Protein AF-A0A4Y1ZVY8-F1 (afdb_monomer_lite)

Radius of gyration: 14.78 Å; chains: 1; bounding box: 36×35×35 Å

Structure (mmCIF, N/CA/C/O backbone):
data_AF-A0A4Y1ZVY8-F1
#
_entry.id   AF-A0A4Y1ZVY8-F1
#
loop_
_atom_site.group_PDB
_atom_site.id
_atom_site.type_symbol
_atom_site.label_atom_id
_atom_site.label_alt_id
_atom_site.label_comp_id
_atom_site.label_asym_id
_atom_site.label_entity_id
_atom_site.label_seq_id
_atom_site.pdbx_PDB_ins_code
_atom_site.Cartn_x
_atom_site.Cartn_y
_atom_site.Cartn_z
_atom_site.occupancy
_atom_site.B_iso_or_equiv
_atom_site.auth_seq_id
_atom_site.auth_comp_id
_atom_site.auth_asym_id
_atom_site.auth_atom_id
_atom_site.pdbx_PDB_model_num
ATOM 1 N N . MET A 1 1 ? 14.034 -0.220 -3.495 1.00 51.00 1 MET A N 1
ATOM 2 C CA . MET A 1 1 ? 12.644 -0.685 -3.295 1.00 51.00 1 MET A CA 1
ATOM 3 C C . MET A 1 1 ? 12.574 -2.208 -3.368 1.00 51.00 1 MET A C 1
ATOM 5 O O . MET A 1 1 ? 12.008 -2.822 -2.473 1.00 51.00 1 MET A O 1
ATOM 9 N N . GLU A 1 2 ? 13.247 -2.804 -4.355 1.00 52.69 2 GLU A N 1
ATOM 10 C CA . GLU A 1 2 ? 13.333 -4.256 -4.576 1.00 52.69 2 GLU A CA 1
ATOM 11 C C . GLU A 1 2 ? 13.777 -5.083 -3.366 1.00 52.69 2 GLU A C 1
ATOM 13 O O . GLU A 1 2 ? 13.203 -6.134 -3.135 1.00 52.69 2 GLU A O 1
ATOM 18 N N . LEU A 1 3 ? 14.726 -4.617 -2.543 1.00 55.44 3 LEU A N 1
ATOM 19 C CA . LEU A 1 3 ? 15.193 -5.401 -1.388 1.00 55.44 3 LEU A CA 1
ATOM 20 C C . LEU A 1 3 ? 14.148 -5.529 -0.270 1.00 55.44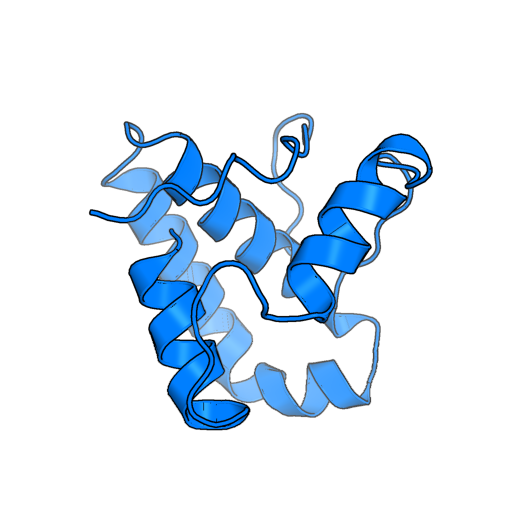 3 LEU A C 1
ATOM 22 O O . LEU A 1 3 ? 13.983 -6.608 0.285 1.00 55.44 3 LEU A O 1
ATOM 26 N N . ILE A 1 4 ? 13.430 -4.448 0.063 1.00 59.41 4 ILE A N 1
ATOM 27 C CA . ILE A 1 4 ? 12.434 -4.465 1.150 1.00 59.41 4 ILE A CA 1
ATOM 28 C C . ILE A 1 4 ? 11.188 -5.226 0.697 1.00 59.41 4 ILE A C 1
ATOM 30 O O . ILE A 1 4 ? 10.721 -6.115 1.405 1.00 59.41 4 ILE A O 1
ATOM 34 N N . ILE A 1 5 ? 10.682 -4.918 -0.502 1.00 61.84 5 ILE A N 1
ATOM 35 C CA . ILE A 1 5 ? 9.538 -5.633 -1.076 1.00 61.84 5 ILE A CA 1
ATOM 36 C C . ILE A 1 5 ? 9.916 -7.097 -1.325 1.00 61.84 5 ILE A C 1
ATOM 38 O O . ILE A 1 5 ? 9.162 -7.984 -0.945 1.00 61.84 5 ILE A O 1
ATOM 42 N N . GLY A 1 6 ? 11.108 -7.367 -1.856 1.00 63.00 6 GLY A N 1
ATOM 43 C CA . GLY A 1 6 ? 11.630 -8.715 -2.071 1.00 63.00 6 GLY A CA 1
ATOM 44 C C . GLY A 1 6 ? 11.786 -9.512 -0.777 1.00 63.00 6 GLY A C 1
ATOM 45 O O . GLY A 1 6 ? 11.395 -10.672 -0.736 1.00 63.00 6 GLY A O 1
ATOM 46 N N . ALA A 1 7 ? 12.269 -8.905 0.310 1.00 65.75 7 ALA A N 1
ATOM 47 C CA . ALA A 1 7 ? 12.353 -9.565 1.615 1.00 65.75 7 ALA A CA 1
ATOM 48 C C . ALA A 1 7 ? 10.967 -9.902 2.188 1.00 65.75 7 ALA A C 1
ATOM 50 O O . ALA A 1 7 ? 10.766 -10.995 2.717 1.00 65.75 7 ALA A O 1
ATOM 51 N N . VAL A 1 8 ? 10.001 -8.987 2.056 1.00 67.81 8 VAL A N 1
ATOM 52 C CA . VAL A 1 8 ? 8.607 -9.218 2.465 1.00 67.81 8 VAL A CA 1
ATOM 53 C C . VAL A 1 8 ? 7.986 -10.336 1.625 1.00 67.81 8 VAL A C 1
ATOM 55 O O . VAL A 1 8 ? 7.439 -11.282 2.185 1.00 67.81 8 VAL A O 1
ATOM 58 N N . PHE A 1 9 ? 8.129 -10.288 0.300 1.00 67.44 9 PHE A N 1
ATOM 59 C CA . PHE A 1 9 ? 7.655 -11.348 -0.590 1.00 67.44 9 PHE A CA 1
ATOM 60 C C . PHE A 1 9 ? 8.307 -12.691 -0.265 1.00 67.44 9 PHE A C 1
ATOM 62 O O . PHE A 1 9 ? 7.589 -13.665 -0.095 1.00 67.44 9 PHE A O 1
ATOM 69 N N . ASN A 1 10 ? 9.625 -12.747 -0.071 1.00 67.00 10 ASN A N 1
ATOM 70 C CA . ASN A 1 10 ? 10.311 -13.981 0.314 1.00 67.00 10 ASN A CA 1
ATOM 71 C C . ASN A 1 10 ? 9.788 -14.548 1.640 1.00 67.00 10 ASN A C 1
ATOM 73 O O . ASN A 1 10 ? 9.636 -15.761 1.777 1.00 67.00 10 ASN A O 1
ATOM 77 N N . LYS A 1 11 ? 9.482 -13.677 2.609 1.00 73.50 11 LYS A N 1
ATOM 78 C CA . LYS A 1 11 ? 8.942 -14.084 3.910 1.00 73.50 11 LYS A CA 1
ATOM 79 C C . LYS A 1 11 ? 7.532 -14.672 3.807 1.00 73.50 11 LYS A C 1
ATOM 81 O O . LYS A 1 11 ? 7.248 -15.645 4.497 1.00 73.50 11 LYS A O 1
ATOM 86 N N . TYR A 1 12 ? 6.655 -14.080 2.996 1.00 70.88 12 TYR A N 1
ATOM 87 C CA . TYR A 1 12 ? 5.233 -14.453 2.954 1.00 70.88 12 TYR A CA 1
ATOM 88 C C . TYR A 1 12 ? 4.854 -15.389 1.797 1.00 70.88 12 TYR A C 1
ATOM 90 O O . TYR A 1 12 ? 3.866 -16.105 1.905 1.00 70.88 12 TYR A O 1
ATOM 98 N N . MET A 1 13 ? 5.623 -15.398 0.709 1.00 68.00 13 MET A N 1
ATOM 99 C CA . MET A 1 13 ? 5.351 -16.155 -0.523 1.00 68.00 13 MET A CA 1
ATOM 100 C C . MET A 1 13 ? 6.409 -17.235 -0.814 1.00 68.00 13 MET A C 1
ATOM 102 O O . MET A 1 13 ? 6.276 -17.963 -1.795 1.00 68.00 13 MET A O 1
ATOM 106 N N . GLY A 1 14 ? 7.439 -17.365 0.031 1.00 61.34 14 GLY A N 1
ATOM 107 C CA . GLY A 1 14 ? 8.559 -18.287 -0.172 1.00 61.34 14 GLY A CA 1
ATOM 108 C C . GLY A 1 14 ? 9.675 -17.702 -1.044 1.00 61.34 14 GLY A C 1
ATOM 109 O O . GLY A 1 14 ? 9.514 -16.663 -1.681 1.00 61.34 14 GLY A O 1
ATOM 110 N N . PHE A 1 15 ? 10.839 -18.361 -1.040 1.00 59.25 15 PHE A N 1
ATOM 111 C CA . PHE A 1 15 ? 12.040 -17.878 -1.727 1.00 59.25 15 PHE A CA 1
ATOM 112 C C . PHE A 1 15 ? 11.798 -17.770 -3.239 1.00 59.25 15 PHE A C 1
ATOM 114 O O . PHE A 1 15 ? 11.460 -18.760 -3.888 1.00 59.25 15 PHE A O 1
ATOM 121 N N . SER A 1 16 ? 11.994 -16.581 -3.806 1.00 54.88 16 SER A N 1
ATOM 122 C CA . SER A 1 16 ? 11.859 -16.348 -5.242 1.00 54.88 16 SER A CA 1
ATOM 123 C C . SER A 1 16 ? 13.062 -15.580 -5.788 1.00 54.88 16 SER A C 1
ATOM 125 O O . SER A 1 16 ? 13.510 -14.593 -5.204 1.00 54.88 16 SER A O 1
ATOM 127 N N . SER A 1 17 ? 13.615 -16.043 -6.913 1.00 55.16 17 SER A N 1
ATOM 128 C CA . SER A 1 17 ? 14.662 -15.335 -7.650 1.00 55.16 17 SER A CA 1
ATOM 129 C C . SER A 1 17 ? 14.059 -14.116 -8.350 1.00 55.16 17 SER A C 1
ATOM 131 O O . SER A 1 17 ? 13.128 -14.236 -9.146 1.00 55.16 17 SER A O 1
ATOM 133 N N . ALA A 1 18 ? 14.590 -12.934 -8.033 1.00 53.88 18 ALA A N 1
ATOM 134 C CA . ALA A 1 18 ? 13.944 -11.642 -8.249 1.00 53.88 18 ALA A CA 1
ATOM 135 C C . ALA A 1 18 ? 13.465 -11.306 -9.681 1.00 53.88 18 ALA A C 1
ATOM 137 O O . ALA A 1 18 ? 12.482 -10.579 -9.762 1.00 53.88 18 ALA A O 1
ATOM 138 N N . PRO A 1 19 ? 14.003 -11.817 -10.810 1.00 50.06 19 PRO A N 1
ATOM 139 C CA . PRO A 1 19 ? 13.389 -11.537 -12.110 1.00 50.06 19 PRO A CA 1
ATOM 140 C C . PRO A 1 19 ? 12.125 -12.368 -12.381 1.00 50.06 19 PRO A C 1
ATOM 142 O O . PRO A 1 19 ? 11.345 -12.002 -13.252 1.00 50.06 19 PRO A O 1
ATOM 145 N N . ASP A 1 20 ? 11.919 -13.488 -11.684 1.00 50.97 20 ASP A N 1
ATOM 146 C CA . ASP A 1 20 ? 10.927 -14.522 -12.032 1.00 50.97 20 ASP A CA 1
ATOM 147 C C . ASP A 1 20 ? 9.739 -14.619 -11.079 1.00 50.97 20 ASP A C 1
ATOM 149 O O . ASP A 1 20 ? 8.913 -15.525 -11.203 1.00 50.97 20 ASP A O 1
ATOM 153 N N . VAL A 1 21 ? 9.581 -13.658 -10.170 1.00 59.19 21 VAL A N 1
ATOM 154 C CA . VAL A 1 21 ? 8.333 -13.516 -9.419 1.00 59.19 21 VAL A CA 1
ATOM 155 C C . VAL A 1 21 ? 7.233 -13.185 -10.437 1.00 59.19 21 VAL A C 1
ATOM 157 O O . VAL A 1 21 ? 7.040 -12.036 -10.839 1.00 59.19 21 VAL A O 1
ATOM 160 N N . LEU A 1 22 ? 6.525 -14.227 -10.881 1.00 63.75 22 LEU A N 1
ATOM 161 C CA . LEU A 1 22 ? 5.469 -14.203 -11.895 1.00 63.75 22 LEU A CA 1
ATOM 162 C C . LEU A 1 22 ? 4.531 -12.985 -11.771 1.00 63.75 22 LEU A C 1
ATOM 164 O O . LEU A 1 22 ? 4.211 -12.388 -12.801 1.00 63.75 22 LEU A O 1
ATOM 168 N N . PRO A 1 23 ? 4.108 -12.577 -10.554 1.00 65.56 23 PRO A N 1
ATOM 169 C CA . PRO A 1 23 ? 3.338 -11.355 -10.354 1.00 65.56 23 PRO A CA 1
ATOM 170 C C . PRO A 1 23 ? 3.976 -10.085 -10.928 1.00 65.56 23 PRO A C 1
ATOM 172 O O . PRO A 1 23 ? 3.284 -9.351 -11.625 1.00 65.56 23 PRO A O 1
ATOM 175 N N . PHE A 1 24 ? 5.270 -9.827 -10.707 1.00 69.38 24 PHE A N 1
ATOM 176 C CA . PHE A 1 24 ? 5.921 -8.593 -11.169 1.00 69.38 24 PHE A CA 1
ATOM 177 C C . PHE A 1 24 ? 6.101 -8.574 -12.685 1.00 69.38 24 PHE A C 1
ATOM 179 O O . PHE A 1 24 ? 5.792 -7.567 -13.315 1.00 69.38 24 PHE A O 1
ATOM 186 N N . LYS A 1 25 ? 6.502 -9.699 -13.293 1.00 71.06 25 LYS A N 1
ATOM 187 C CA . LYS A 1 25 ? 6.574 -9.827 -14.761 1.00 71.06 25 LYS A CA 1
ATOM 188 C C . LYS A 1 25 ? 5.214 -9.625 -15.420 1.00 71.06 25 LYS A C 1
ATOM 190 O O . LYS A 1 25 ? 5.109 -8.911 -16.414 1.00 71.06 25 LYS A O 1
ATOM 195 N N . ARG A 1 26 ? 4.160 -10.217 -14.846 1.00 73.88 26 ARG A N 1
ATOM 196 C CA . ARG A 1 26 ? 2.781 -9.992 -15.298 1.00 73.88 26 ARG A CA 1
ATOM 197 C C . ARG A 1 26 ? 2.403 -8.522 -15.148 1.00 73.88 26 ARG A C 1
ATOM 199 O O . ARG A 1 26 ? 1.889 -7.942 -16.090 1.00 73.88 26 ARG A O 1
ATOM 206 N N . PHE A 1 27 ? 2.701 -7.901 -14.012 1.00 75.12 27 PHE A N 1
ATOM 207 C CA . PHE A 1 27 ? 2.356 -6.501 -13.783 1.00 75.12 27 PHE A CA 1
ATOM 208 C C . PHE A 1 27 ? 3.086 -5.555 -14.741 1.00 75.12 27 PHE A C 1
ATOM 210 O O . PHE A 1 27 ? 2.467 -4.648 -15.286 1.00 75.12 27 PHE A O 1
ATOM 217 N N . GLN A 1 28 ? 4.370 -5.805 -15.009 1.00 77.06 28 GLN A N 1
ATOM 218 C CA . GLN A 1 28 ? 5.156 -5.043 -15.977 1.00 77.06 28 GLN A CA 1
ATOM 219 C C . GLN A 1 28 ? 4.589 -5.184 -17.397 1.00 77.06 28 GLN A C 1
ATOM 221 O O . GLN A 1 28 ? 4.397 -4.175 -18.068 1.00 77.06 28 GLN A O 1
ATOM 226 N N . ALA A 1 29 ? 4.261 -6.407 -17.830 1.00 82.12 29 ALA A N 1
ATOM 227 C CA . ALA A 1 29 ? 3.665 -6.658 -19.145 1.00 82.12 29 ALA A CA 1
ATOM 228 C C . ALA A 1 29 ? 2.264 -6.037 -19.293 1.00 82.12 29 ALA A C 1
ATOM 230 O O . ALA A 1 29 ? 1.908 -5.555 -20.361 1.00 82.12 29 ALA A O 1
ATOM 231 N N . TYR A 1 30 ? 1.471 -6.018 -18.219 1.00 83.69 30 TYR A N 1
ATOM 232 C CA . TYR A 1 30 ? 0.124 -5.439 -18.222 1.00 83.69 30 TYR A CA 1
ATOM 233 C C . TYR A 1 30 ? 0.089 -3.942 -17.873 1.00 83.69 30 TYR A C 1
ATOM 235 O O . TYR A 1 30 ? -0.983 -3.327 -17.884 1.00 83.69 30 TYR A O 1
ATOM 243 N N . TRP A 1 31 ? 1.241 -3.335 -17.572 1.00 85.19 31 TRP A N 1
ATOM 244 C CA . TRP A 1 31 ? 1.311 -1.953 -17.110 1.00 85.19 31 TRP A CA 1
ATOM 245 C C . TRP A 1 31 ? 0.728 -0.982 -18.132 1.00 85.19 31 TRP A C 1
ATOM 247 O O . TRP A 1 31 ? -0.066 -0.114 -17.771 1.00 85.19 31 TRP A O 1
ATOM 257 N N . GLU A 1 32 ? 1.061 -1.140 -19.414 1.00 85.94 32 GLU A N 1
ATOM 258 C CA . GLU A 1 32 ? 0.573 -0.267 -20.489 1.00 85.94 32 GLU A CA 1
ATOM 259 C C . GLU A 1 32 ? -0.959 -0.288 -20.612 1.00 85.94 32 GLU A C 1
ATOM 261 O O . GLU A 1 32 ? -1.568 0.770 -20.775 1.00 85.94 32 GLU A O 1
ATOM 266 N N . PHE A 1 33 ? -1.584 -1.444 -20.374 1.00 88.00 33 PHE A N 1
ATOM 267 C CA . PHE A 1 33 ? -3.036 -1.651 -20.444 1.00 88.00 33 PHE A CA 1
ATOM 268 C C . PHE A 1 33 ? -3.794 -1.233 -19.174 1.00 88.00 33 PHE A C 1
ATOM 270 O O . PHE A 1 33 ? -5.024 -1.213 -19.163 1.00 88.00 33 PHE A O 1
ATOM 277 N N . THR A 1 34 ? -3.088 -0.899 -18.093 1.00 84.94 34 THR A N 1
ATOM 278 C CA . THR A 1 34 ? -3.710 -0.493 -16.825 1.00 84.94 34 THR A CA 1
ATOM 279 C C . THR A 1 34 ? -4.169 0.965 -16.891 1.00 84.94 34 THR A C 1
ATOM 281 O O . THR A 1 34 ? -3.404 1.841 -17.294 1.00 84.94 34 THR A O 1
ATOM 284 N N . ASP A 1 35 ? -5.399 1.261 -16.468 1.00 86.31 35 ASP A N 1
ATOM 285 C CA . ASP A 1 35 ? -5.894 2.639 -16.364 1.00 86.31 35 ASP A CA 1
ATOM 286 C C . ASP A 1 35 ? -5.391 3.286 -15.066 1.00 86.31 35 ASP A C 1
ATOM 288 O O . ASP A 1 35 ? -5.924 3.053 -13.981 1.00 86.31 35 ASP A O 1
ATOM 292 N N . LYS A 1 36 ? -4.363 4.131 -15.187 1.00 82.19 36 LYS A N 1
ATOM 293 C CA . LYS A 1 36 ? -3.711 4.805 -14.053 1.00 82.19 36 LYS A CA 1
ATOM 294 C C . LYS A 1 36 ? -4.611 5.841 -13.371 1.00 82.19 36 LYS A C 1
ATOM 296 O O . LYS A 1 36 ? -4.288 6.296 -12.281 1.00 82.19 36 LYS A O 1
ATOM 301 N N . ASN A 1 37 ? -5.748 6.193 -13.974 1.00 82.38 37 ASN A N 1
ATOM 302 C CA . ASN A 1 37 ? -6.732 7.093 -13.370 1.00 82.38 37 ASN A CA 1
ATOM 303 C C . ASN A 1 37 ? -7.836 6.336 -12.616 1.00 82.38 37 ASN A C 1
ATOM 305 O O . ASN A 1 37 ? -8.624 6.958 -11.906 1.00 82.38 37 ASN A O 1
ATOM 309 N N . LYS A 1 38 ? -7.915 5.006 -12.755 1.00 85.38 38 LYS A N 1
ATOM 310 C CA . LYS A 1 38 ? -8.914 4.166 -12.083 1.00 85.38 38 LYS A CA 1
ATOM 311 C C . LYS A 1 38 ? -8.264 3.294 -11.016 1.00 85.38 38 LYS A C 1
ATOM 313 O O . LYS A 1 38 ? -7.992 2.118 -11.232 1.00 85.38 38 LYS A O 1
ATOM 318 N N . TYR A 1 39 ? -8.090 3.860 -9.828 1.00 85.12 39 TYR A N 1
ATOM 319 C CA . TYR A 1 39 ? -7.642 3.135 -8.639 1.00 85.12 39 TYR A CA 1
ATOM 320 C C . TYR A 1 39 ? -8.656 3.268 -7.497 1.00 85.12 39 TYR A C 1
ATOM 322 O O . TYR A 1 39 ? -9.519 4.147 -7.491 1.00 85.12 39 TYR A O 1
ATOM 330 N N . LYS A 1 40 ? -8.567 2.361 -6.522 1.00 88.19 40 LYS A N 1
ATOM 331 C CA . LYS A 1 40 ? -9.360 2.376 -5.287 1.00 88.19 40 LYS A CA 1
ATOM 332 C C . LYS A 1 40 ? -8.433 2.126 -4.105 1.00 88.19 40 LYS A C 1
ATOM 334 O O . LYS A 1 40 ? -7.462 1.386 -4.242 1.00 88.19 40 LYS A O 1
ATOM 339 N N . ALA A 1 41 ? -8.753 2.711 -2.955 1.00 91.00 41 ALA A N 1
ATOM 340 C CA . ALA A 1 41 ? -8.058 2.393 -1.715 1.00 91.00 41 ALA A CA 1
ATOM 341 C C . ALA A 1 41 ? -8.248 0.907 -1.373 1.00 91.00 41 ALA A C 1
ATOM 343 O O . ALA A 1 41 ? -9.343 0.364 -1.548 1.00 91.00 41 ALA A O 1
ATOM 344 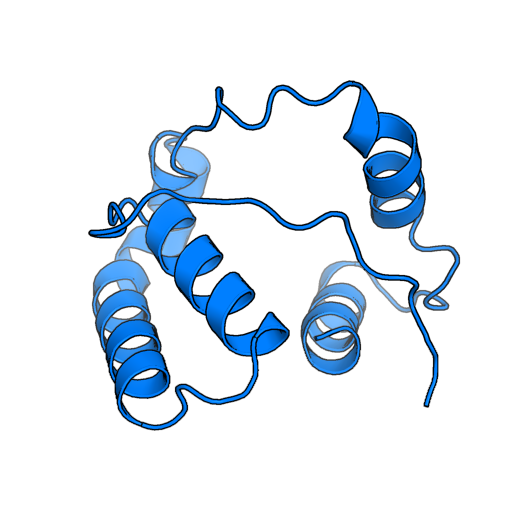N N . GLY A 1 42 ? -7.198 0.259 -0.868 1.00 90.69 42 GLY A N 1
ATOM 345 C CA . GLY A 1 42 ? -7.244 -1.145 -0.453 1.00 90.69 42 GLY A CA 1
ATOM 346 C C . GLY A 1 42 ? -8.273 -1.374 0.650 1.00 90.69 42 GLY A C 1
ATOM 347 O O . GLY A 1 42 ? -9.034 -2.337 0.593 1.00 90.69 42 GLY A O 1
ATOM 348 N N . ILE A 1 43 ? -8.385 -0.418 1.575 1.00 93.56 43 ILE A N 1
ATOM 349 C CA . ILE A 1 43 ? -9.370 -0.433 2.667 1.00 93.56 43 ILE A CA 1
ATOM 350 C C . ILE A 1 43 ? -10.838 -0.404 2.209 1.00 93.56 43 ILE A C 1
ATOM 352 O O . ILE A 1 43 ? -11.730 -0.655 3.013 1.00 93.56 43 ILE A O 1
ATOM 356 N N . ASN A 1 44 ? -11.123 -0.139 0.928 1.00 93.69 44 ASN A N 1
ATOM 357 C CA . ASN A 1 44 ? -12.484 -0.281 0.399 1.00 93.69 44 ASN A CA 1
ATOM 358 C C . ASN A 1 44 ? -12.919 -1.756 0.321 1.00 93.69 44 ASN A C 1
ATOM 360 O O . ASN A 1 44 ? -14.110 -2.042 0.198 1.00 93.69 44 ASN A O 1
ATOM 364 N N . ASN A 1 45 ? -11.971 -2.696 0.374 1.00 94.56 45 ASN A N 1
ATOM 365 C CA . ASN A 1 45 ? -12.245 -4.112 0.565 1.00 94.56 45 ASN A CA 1
ATOM 366 C C . ASN A 1 45 ? -12.323 -4.414 2.072 1.00 94.56 45 ASN A C 1
ATOM 368 O O . ASN A 1 45 ? -11.369 -4.165 2.807 1.00 94.56 45 ASN A O 1
ATOM 372 N N . LYS A 1 46 ? -13.448 -4.987 2.519 1.00 94.44 46 LYS A N 1
ATOM 373 C CA . LYS A 1 46 ? -13.706 -5.297 3.935 1.00 94.44 46 LYS A CA 1
ATOM 374 C C . LYS A 1 46 ? -12.684 -6.266 4.535 1.00 94.44 46 LYS A C 1
ATOM 376 O O . LYS A 1 46 ? -12.300 -6.082 5.685 1.00 94.44 46 LYS A O 1
ATOM 381 N N . ASP A 1 47 ? -12.215 -7.241 3.758 1.00 94.06 47 ASP A N 1
ATOM 382 C CA . ASP A 1 47 ? -11.238 -8.235 4.219 1.00 94.06 47 ASP A CA 1
ATOM 383 C C . ASP A 1 47 ? -9.860 -7.605 4.427 1.00 94.06 47 ASP A C 1
ATOM 385 O O . ASP A 1 47 ? -9.130 -7.973 5.345 1.00 94.06 47 ASP A O 1
ATOM 389 N N . ILE A 1 48 ? -9.508 -6.633 3.579 1.00 91.88 48 ILE A N 1
ATOM 390 C CA . ILE A 1 48 ? -8.273 -5.859 3.720 1.00 91.88 48 ILE A CA 1
ATOM 391 C C . ILE A 1 48 ? -8.395 -4.918 4.911 1.00 91.88 48 ILE A C 1
ATOM 393 O O . ILE A 1 48 ? -7.485 -4.875 5.730 1.00 91.88 48 ILE A O 1
ATOM 397 N N . LEU A 1 49 ? -9.512 -4.192 5.028 1.00 93.38 49 LEU A N 1
ATOM 398 C CA . LEU A 1 49 ? -9.755 -3.290 6.149 1.00 93.38 49 LEU A CA 1
ATOM 399 C C . LEU A 1 49 ? -9.606 -4.029 7.480 1.00 93.38 49 LEU A C 1
ATOM 401 O O . LEU A 1 49 ? -8.838 -3.582 8.321 1.00 93.38 49 LEU A O 1
ATOM 405 N N . ALA A 1 50 ? -10.241 -5.192 7.630 1.00 94.38 50 ALA A N 1
ATOM 406 C CA . ALA A 1 50 ? -10.145 -5.998 8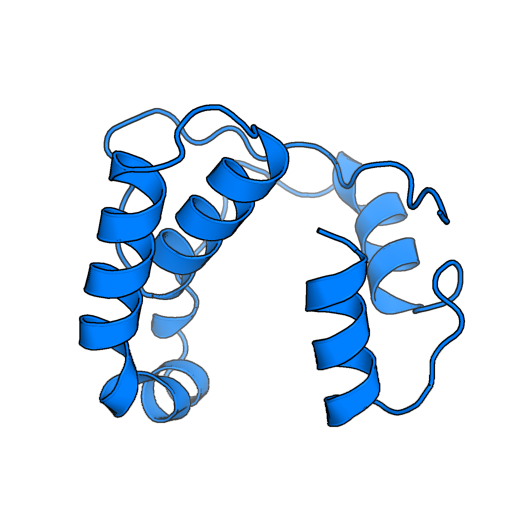.846 1.00 94.38 50 ALA A CA 1
ATOM 407 C C . ALA A 1 50 ? -8.702 -6.404 9.210 1.00 94.38 50 ALA A C 1
ATOM 409 O O . ALA A 1 50 ? -8.409 -6.589 10.386 1.00 94.38 50 ALA A O 1
ATOM 410 N N . GLN A 1 51 ? -7.801 -6.527 8.229 1.00 91.50 51 GLN A N 1
ATOM 411 C CA . GLN A 1 51 ? -6.391 -6.877 8.448 1.00 91.50 51 GLN A CA 1
ATOM 412 C C . GLN A 1 51 ? -5.490 -5.684 8.776 1.00 91.50 51 GLN A C 1
ATOM 414 O O . GLN A 1 51 ? -4.361 -5.891 9.217 1.00 91.50 51 GLN A O 1
ATOM 419 N N . VAL A 1 52 ? -5.931 -4.458 8.485 1.00 91.00 52 VAL A N 1
ATOM 420 C CA . VAL A 1 52 ? -5.096 -3.257 8.636 1.00 91.00 52 VAL A CA 1
ATOM 421 C C . VAL A 1 52 ? -5.687 -2.218 9.580 1.00 91.00 52 VAL A C 1
ATOM 423 O O . VAL A 1 52 ? -5.043 -1.197 9.809 1.00 91.00 52 VAL A O 1
ATOM 426 N N . ASP A 1 53 ? -6.900 -2.425 10.096 1.00 92.81 53 ASP A N 1
ATOM 427 C CA . ASP A 1 53 ? -7.617 -1.409 10.871 1.00 92.81 53 ASP A CA 1
ATOM 428 C C . ASP A 1 53 ? -6.888 -1.041 12.169 1.00 92.81 53 ASP A C 1
ATOM 430 O O . ASP A 1 53 ? -6.786 0.139 12.501 1.00 92.81 53 ASP A O 1
ATOM 434 N N . ASP A 1 54 ? -6.297 -2.032 12.838 1.00 94.06 54 ASP A N 1
ATOM 435 C CA . ASP A 1 54 ? -5.540 -1.873 14.084 1.00 94.06 54 ASP A CA 1
ATOM 436 C C . ASP A 1 54 ? -4.213 -1.122 13.893 1.00 94.06 54 ASP A C 1
ATOM 438 O O . ASP A 1 54 ? -3.761 -0.416 14.792 1.00 94.06 54 ASP A O 1
ATOM 442 N N . ILE A 1 55 ? -3.596 -1.235 12.713 1.00 89.94 55 ILE A N 1
ATOM 443 C CA . ILE A 1 55 ? -2.307 -0.600 12.398 1.00 89.94 55 ILE A CA 1
ATOM 444 C C . ILE A 1 55 ? -2.436 0.675 11.558 1.00 89.94 55 ILE A C 1
ATOM 446 O O . ILE A 1 55 ? -1.437 1.369 11.345 1.00 89.94 55 ILE A O 1
ATOM 450 N N . LYS A 1 56 ? -3.626 0.987 11.039 1.00 90.44 56 LYS A N 1
ATOM 451 C CA . LYS A 1 56 ? -3.840 2.022 10.016 1.00 90.44 56 LYS A CA 1
ATOM 452 C C . LYS A 1 56 ? -3.304 3.391 10.438 1.00 90.44 56 LYS A C 1
ATOM 454 O O . LYS A 1 56 ? -2.497 3.974 9.711 1.00 90.44 56 LYS A O 1
ATOM 459 N N . ASP A 1 57 ? -3.696 3.884 11.607 1.00 91.75 57 ASP A N 1
ATOM 460 C CA . ASP A 1 57 ? -3.328 5.233 12.055 1.00 91.75 57 ASP A CA 1
ATOM 461 C C . ASP A 1 57 ? -1.824 5.363 12.324 1.00 91.75 57 ASP A C 1
ATOM 463 O O . ASP A 1 57 ? -1.200 6.371 11.979 1.00 91.75 57 ASP A O 1
ATOM 467 N N . ASP A 1 58 ? -1.212 4.316 12.875 1.00 92.56 58 ASP A N 1
ATOM 468 C CA . ASP A 1 58 ? 0.226 4.281 13.131 1.00 92.56 58 ASP A CA 1
ATOM 469 C C . ASP A 1 58 ? 1.034 4.205 11.833 1.00 92.56 58 ASP A C 1
ATOM 471 O O . ASP A 1 58 ? 2.088 4.837 11.714 1.00 92.56 58 ASP A O 1
ATOM 475 N N . ARG A 1 59 ? 0.536 3.481 10.824 1.00 90.38 59 ARG A N 1
ATOM 476 C CA . ARG A 1 59 ? 1.160 3.421 9.493 1.00 90.38 59 ARG A CA 1
ATOM 477 C C . ARG A 1 59 ? 1.049 4.748 8.755 1.00 90.38 59 ARG A C 1
ATOM 479 O O . ARG A 1 59 ? 2.027 5.144 8.122 1.00 90.38 59 ARG A O 1
ATOM 486 N N . ILE A 1 60 ? -0.071 5.458 8.895 1.00 91.06 60 ILE A N 1
ATOM 487 C CA . ILE A 1 60 ? -0.232 6.819 8.365 1.00 91.06 60 ILE A CA 1
ATOM 488 C C . ILE A 1 60 ? 0.808 7.752 8.992 1.00 91.06 60 ILE A C 1
ATOM 490 O O . ILE A 1 60 ? 1.603 8.346 8.264 1.00 91.06 60 ILE A O 1
ATOM 494 N N . LYS A 1 61 ? 0.869 7.824 10.329 1.00 91.50 61 LYS A N 1
ATOM 495 C CA . LYS A 1 61 ? 1.837 8.682 11.040 1.00 91.50 61 LYS A CA 1
ATOM 496 C C . LYS A 1 61 ? 3.276 8.352 10.656 1.00 91.50 61 LYS A C 1
ATOM 498 O O . LYS A 1 61 ? 4.096 9.249 10.478 1.00 91.50 61 LYS A O 1
ATOM 503 N N . PHE A 1 62 ? 3.591 7.065 10.532 1.00 89.81 62 PHE A N 1
ATOM 504 C CA . PHE A 1 62 ? 4.916 6.608 10.134 1.00 89.81 62 PHE A CA 1
ATOM 505 C C . PHE A 1 62 ? 5.284 7.059 8.715 1.00 89.81 62 PHE A C 1
ATOM 507 O O . PHE A 1 62 ? 6.372 7.598 8.514 1.00 89.81 62 PHE A O 1
ATOM 514 N N . ALA A 1 63 ? 4.385 6.880 7.744 1.00 88.44 63 ALA A N 1
ATOM 515 C CA . ALA A 1 63 ? 4.630 7.268 6.358 1.00 88.44 63 ALA A CA 1
ATOM 516 C C . ALA A 1 63 ? 4.732 8.792 6.192 1.00 88.44 63 ALA A C 1
ATOM 518 O O . ALA A 1 63 ? 5.679 9.267 5.569 1.00 88.44 63 ALA A O 1
ATOM 519 N N . GLU A 1 64 ? 3.833 9.563 6.813 1.00 88.88 64 GLU A N 1
ATOM 520 C CA . GLU A 1 64 ? 3.881 11.035 6.809 1.00 88.88 64 GLU A CA 1
ATOM 521 C C . GLU A 1 64 ? 5.185 11.552 7.440 1.00 88.88 64 GLU A C 1
ATOM 523 O O . GLU A 1 64 ? 5.841 12.439 6.890 1.00 88.88 64 GLU A O 1
ATOM 528 N N . LYS A 1 65 ? 5.621 10.942 8.552 1.00 90.12 65 LYS A N 1
ATOM 529 C CA . LYS A 1 65 ? 6.906 11.256 9.185 1.00 90.12 65 LYS A CA 1
ATOM 530 C C . LYS A 1 65 ? 8.071 11.013 8.222 1.00 90.12 65 LYS A C 1
ATOM 532 O O . LYS A 1 65 ? 8.927 11.879 8.070 1.00 90.12 65 LYS A O 1
ATOM 537 N N . LEU A 1 66 ? 8.121 9.855 7.567 1.00 87.12 66 LEU A N 1
ATOM 538 C CA . LEU A 1 66 ? 9.205 9.532 6.638 1.00 87.12 66 LEU A CA 1
ATOM 539 C C . LEU A 1 66 ? 9.233 10.450 5.413 1.00 87.12 66 LEU A C 1
ATOM 541 O O . LEU A 1 66 ? 10.319 10.875 5.025 1.00 87.12 66 LEU A O 1
ATOM 545 N N . LEU A 1 67 ? 8.069 10.794 4.854 1.00 85.00 67 LEU A N 1
ATOM 546 C CA . LEU A 1 67 ? 7.958 11.748 3.747 1.00 85.00 67 LEU A CA 1
ATOM 547 C C . LEU A 1 67 ? 8.485 13.134 4.134 1.00 85.00 67 LEU A C 1
ATOM 549 O O . LEU A 1 67 ? 9.154 13.782 3.334 1.00 85.00 67 LEU A O 1
ATOM 553 N N . HIS A 1 68 ? 8.242 13.568 5.373 1.00 85.12 68 HIS A N 1
ATOM 554 C CA . HIS A 1 68 ? 8.758 14.839 5.873 1.00 85.12 68 HIS A CA 1
ATOM 555 C C . HIS A 1 68 ? 10.288 14.844 6.031 1.00 85.12 68 HIS A C 1
ATOM 557 O O . HIS A 1 68 ? 10.940 15.820 5.667 1.00 85.12 68 HIS A O 1
ATOM 563 N N . TYR A 1 69 ? 10.874 13.767 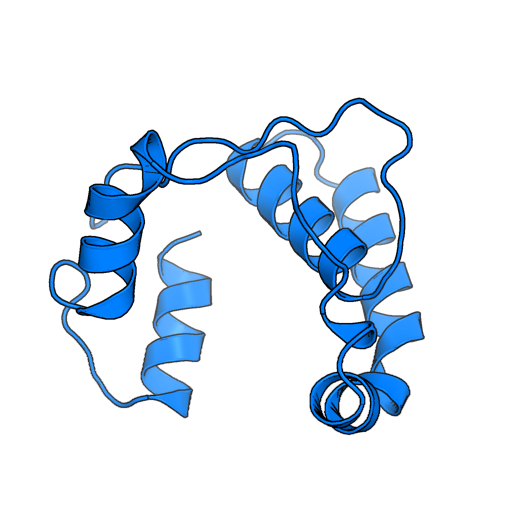6.568 1.00 82.31 69 TYR A N 1
ATOM 564 C CA . TYR A 1 69 ? 12.315 13.715 6.858 1.00 82.31 69 TYR A CA 1
ATOM 565 C C . TYR A 1 69 ? 13.189 13.315 5.661 1.00 82.31 69 TYR A C 1
ATOM 567 O O . TYR A 1 69 ? 14.357 13.701 5.617 1.00 82.31 69 TYR A O 1
ATOM 575 N N . PHE A 1 70 ? 12.663 12.544 4.705 1.00 76.81 70 PHE A N 1
ATOM 576 C CA . PHE A 1 70 ? 13.442 11.981 3.595 1.00 76.81 70 PHE A CA 1
ATOM 577 C C . PHE A 1 70 ? 12.803 12.244 2.221 1.00 76.81 70 PHE A C 1
ATOM 579 O O . PHE A 1 70 ? 12.443 11.294 1.522 1.00 76.81 70 PHE A O 1
ATOM 586 N N . PRO A 1 71 ? 12.711 13.511 1.780 1.00 67.44 71 PRO A N 1
ATOM 587 C CA . PRO A 1 71 ? 12.051 13.861 0.521 1.00 67.44 71 PRO A CA 1
ATOM 588 C C . PRO A 1 71 ? 12.848 13.492 -0.748 1.00 67.44 71 PRO A C 1
ATOM 590 O O . PRO A 1 71 ? 12.340 13.659 -1.843 1.00 67.44 71 PRO A O 1
ATOM 593 N N . SER A 1 72 ? 14.108 13.041 -0.650 1.00 60.78 72 SER A N 1
ATOM 594 C CA . SER A 1 72 ? 15.053 13.043 -1.787 1.00 60.78 72 SER A CA 1
ATOM 595 C C . SER A 1 72 ? 15.234 11.720 -2.544 1.00 60.78 72 SER A C 1
ATOM 597 O O . SER A 1 72 ? 16.080 11.644 -3.435 1.00 60.78 72 SER A O 1
ATOM 599 N N . ARG A 1 73 ? 14.504 10.652 -2.198 1.00 64.00 73 ARG A N 1
ATOM 600 C CA . ARG A 1 73 ? 14.548 9.385 -2.952 1.00 64.00 73 ARG A CA 1
ATOM 601 C C . ARG A 1 73 ? 13.195 9.109 -3.590 1.00 64.00 73 ARG A C 1
ATOM 603 O O . ARG A 1 73 ? 12.370 8.445 -2.968 1.00 64.00 73 ARG A O 1
ATOM 610 N N . ASP A 1 74 ? 13.035 9.532 -4.840 1.00 65.00 74 ASP A N 1
ATOM 611 C CA . ASP A 1 74 ? 11.797 9.456 -5.634 1.00 65.00 74 ASP A CA 1
ATOM 612 C C . ASP A 1 74 ? 11.072 8.107 -5.504 1.00 65.00 74 ASP A C 1
ATOM 614 O O . ASP A 1 74 ? 9.909 8.051 -5.119 1.00 65.00 74 ASP A O 1
ATOM 618 N N . ASN A 1 75 ? 11.787 6.991 -5.693 1.00 64.50 75 ASN A N 1
ATOM 619 C CA . ASN A 1 75 ? 11.189 5.656 -5.582 1.00 64.50 75 ASN A CA 1
ATOM 620 C C . ASN A 1 75 ? 10.680 5.358 -4.157 1.00 64.50 75 ASN A C 1
ATOM 622 O O . ASN A 1 75 ? 9.676 4.684 -3.972 1.00 64.50 75 ASN A O 1
ATOM 626 N N . TYR A 1 76 ? 11.379 5.812 -3.116 1.00 74.50 76 TYR A N 1
ATOM 627 C CA . TYR A 1 76 ? 10.943 5.576 -1.736 1.00 74.50 76 TYR A CA 1
ATOM 628 C C . TYR A 1 76 ? 9.756 6.464 -1.355 1.00 74.50 76 TYR A C 1
ATOM 630 O O . TYR A 1 76 ? 8.863 6.008 -0.645 1.00 74.50 76 TYR A O 1
ATOM 638 N N . GLN A 1 77 ? 9.728 7.692 -1.871 1.00 79.88 77 GLN A N 1
ATOM 639 C CA . GLN A 1 77 ? 8.597 8.600 -1.739 1.00 79.88 77 GLN A CA 1
ATOM 640 C C . GLN A 1 77 ? 7.333 8.005 -2.373 1.00 79.88 77 GLN A C 1
ATOM 642 O O . GLN A 1 77 ? 6.325 7.874 -1.680 1.00 79.88 77 GLN A O 1
ATOM 647 N N . GLU A 1 78 ? 7.406 7.555 -3.631 1.00 80.38 78 GLU A N 1
ATOM 648 C CA . GLU A 1 78 ? 6.263 6.942 -4.324 1.00 80.38 78 GLU A CA 1
ATOM 649 C C . GLU A 1 78 ? 5.707 5.749 -3.532 1.00 80.38 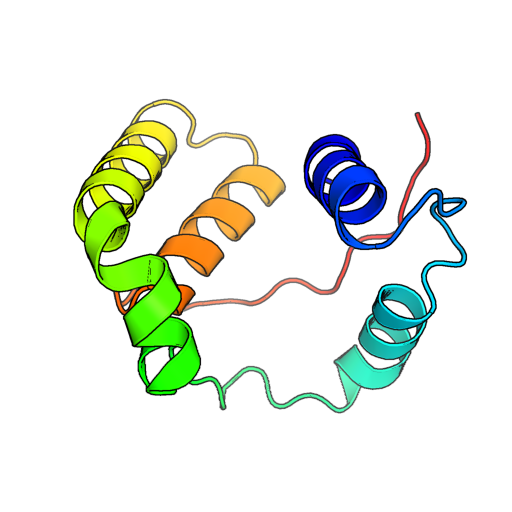78 GLU A C 1
ATOM 651 O O . GLU A 1 78 ? 4.500 5.622 -3.344 1.00 80.38 78 GLU A O 1
ATOM 656 N N . PHE A 1 79 ? 6.573 4.895 -2.980 1.00 81.44 79 PHE A N 1
ATOM 657 C CA . PHE A 1 79 ? 6.126 3.766 -2.161 1.00 81.44 79 PHE A CA 1
ATOM 658 C C . PHE A 1 79 ? 5.345 4.195 -0.909 1.00 81.44 79 PHE A C 1
ATOM 660 O O . PHE A 1 79 ? 4.331 3.578 -0.573 1.00 81.44 79 PHE A O 1
ATOM 667 N N . LEU A 1 80 ? 5.794 5.242 -0.215 1.00 86.4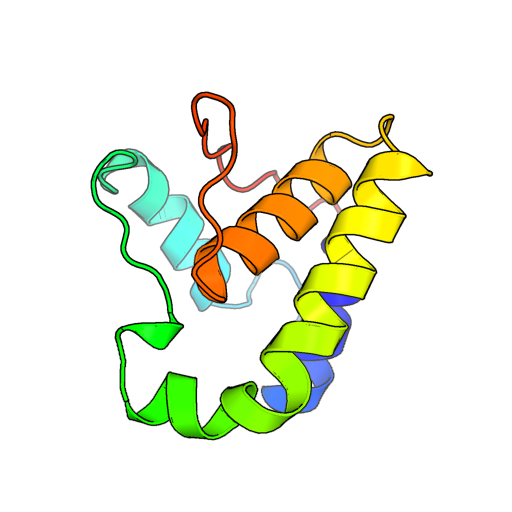4 80 LEU A N 1
ATOM 668 C CA . LEU A 1 80 ? 5.097 5.765 0.963 1.00 86.44 80 LEU A CA 1
ATOM 669 C C . LEU A 1 80 ? 3.751 6.394 0.586 1.00 86.44 80 LEU A C 1
ATOM 671 O O . LEU A 1 80 ? 2.760 6.179 1.284 1.00 86.44 80 LEU A O 1
ATOM 675 N N . GLU A 1 81 ? 3.692 7.109 -0.534 1.00 86.38 81 GLU A N 1
ATOM 676 C CA . GLU A 1 81 ? 2.448 7.657 -1.079 1.00 86.38 81 GLU A CA 1
ATOM 677 C C . GLU A 1 81 ? 1.458 6.542 -1.449 1.00 86.38 81 GLU A C 1
ATOM 679 O O . GLU A 1 81 ? 0.281 6.619 -1.090 1.00 86.38 81 GLU A O 1
ATOM 684 N N . LEU A 1 82 ? 1.929 5.453 -2.066 1.00 86.31 82 LEU A N 1
ATOM 685 C CA . LEU A 1 82 ? 1.109 4.276 -2.369 1.00 86.31 82 LEU A CA 1
ATOM 686 C C . LEU A 1 82 ? 0.563 3.602 -1.105 1.00 86.31 82 LEU A C 1
ATOM 688 O O . LEU A 1 82 ? -0.599 3.193 -1.093 1.00 86.31 82 LEU A O 1
ATOM 692 N N . ILE A 1 83 ? 1.356 3.511 -0.030 1.00 88.69 83 ILE A N 1
ATOM 693 C CA . ILE A 1 83 ? 0.880 3.010 1.271 1.00 88.69 83 ILE A CA 1
ATOM 694 C C . ILE A 1 83 ? -0.239 3.904 1.809 1.00 88.69 83 ILE A C 1
ATOM 696 O O . ILE A 1 83 ? -1.281 3.399 2.232 1.00 88.69 83 ILE A O 1
ATOM 700 N N . LEU A 1 84 ? -0.045 5.224 1.782 1.00 90.19 84 LEU A N 1
ATOM 701 C CA . LEU A 1 84 ? -1.047 6.183 2.244 1.00 90.19 84 LEU A CA 1
ATOM 702 C C . LEU A 1 84 ? -2.351 6.039 1.447 1.00 90.19 84 LEU A C 1
ATOM 704 O O . LEU A 1 84 ? -3.419 5.902 2.045 1.00 90.19 84 LEU A O 1
ATOM 708 N N . MET A 1 85 ? -2.264 5.955 0.118 1.00 89.69 85 MET A N 1
ATOM 709 C CA . MET A 1 85 ? -3.411 5.710 -0.762 1.00 89.69 85 MET A CA 1
ATOM 710 C C . MET A 1 85 ? -4.108 4.381 -0.478 1.00 89.69 85 MET A C 1
ATOM 712 O O . MET A 1 85 ? -5.338 4.320 -0.431 1.00 89.69 85 MET A O 1
ATOM 716 N N . PHE A 1 86 ? -3.339 3.312 -0.267 1.00 90.38 86 PHE A N 1
ATOM 717 C CA . PHE A 1 86 ? -3.873 1.987 0.039 1.00 90.38 86 PHE A CA 1
ATOM 718 C C . PHE A 1 86 ? -4.698 1.994 1.334 1.00 90.38 86 PHE A C 1
ATOM 720 O O . PHE A 1 86 ? -5.762 1.374 1.390 1.00 90.38 86 PHE A O 1
ATOM 727 N N . ILE A 1 87 ? -4.239 2.749 2.335 1.00 92.00 87 ILE A N 1
ATOM 728 C CA . ILE A 1 87 ? -4.868 2.898 3.654 1.00 92.00 87 ILE A CA 1
ATOM 729 C C . ILE A 1 87 ? -5.962 3.995 3.657 1.00 92.00 87 ILE A C 1
ATOM 731 O O . ILE A 1 87 ? -6.640 4.208 4.659 1.00 92.00 87 ILE A O 1
ATOM 735 N N . GLY A 1 88 ? -6.215 4.648 2.517 1.00 88.06 88 GLY A N 1
ATOM 736 C CA . GLY A 1 88 ? -7.341 5.570 2.330 1.00 88.06 88 GLY A CA 1
ATOM 737 C C . GLY A 1 88 ? -7.025 7.051 2.518 1.00 88.06 88 GLY A C 1
ATOM 738 O O . GLY A 1 88 ? -7.946 7.866 2.541 1.00 88.06 88 GLY A O 1
ATOM 739 N N . LYS A 1 89 ? -5.750 7.430 2.633 1.00 87.56 89 LYS A N 1
ATOM 740 C CA . LYS A 1 89 ? -5.333 8.834 2.559 1.00 87.56 89 LYS A CA 1
ATOM 741 C C . LYS A 1 89 ? -5.225 9.270 1.101 1.00 87.56 89 LYS A C 1
ATOM 743 O O . LYS A 1 89 ? -4.605 8.598 0.284 1.00 87.56 89 LYS A O 1
ATOM 748 N N . THR A 1 90 ? -5.787 10.432 0.785 1.00 78.31 90 THR A N 1
ATOM 749 C CA . THR A 1 90 ? -5.640 11.054 -0.534 1.00 78.31 90 THR A CA 1
ATOM 750 C C . THR A 1 90 ? -4.429 11.991 -0.519 1.00 78.31 90 THR A C 1
ATOM 752 O O . THR A 1 90 ? -4.402 12.904 0.309 1.00 78.31 90 THR A O 1
ATOM 755 N N . PRO A 1 91 ? -3.437 11.805 -1.405 1.00 71.38 91 PRO A N 1
ATOM 756 C CA . PRO A 1 91 ? -2.342 12.750 -1.589 1.00 71.38 91 PRO A CA 1
ATOM 757 C C . PRO A 1 91 ? -2.867 14.136 -1.975 1.00 71.38 91 PRO A C 1
ATOM 759 O O . PRO A 1 91 ? -3.862 14.260 -2.689 1.00 71.38 91 PRO A O 1
ATOM 762 N N . SER A 1 92 ? -2.196 15.188 -1.511 1.00 68.69 92 SER A N 1
ATOM 763 C CA . SER A 1 92 ? -2.566 16.582 -1.799 1.00 68.69 92 SER A CA 1
ATOM 764 C C . SER A 1 92 ? -2.184 17.041 -3.212 1.00 68.69 92 SER A C 1
ATOM 766 O O . SER A 1 92 ? -2.600 18.114 -3.644 1.00 68.69 92 SER A O 1
ATOM 768 N N . HIS A 1 93 ? -1.402 16.242 -3.937 1.00 72.62 93 HIS A N 1
ATOM 769 C CA . HIS A 1 93 ? -0.936 16.516 -5.292 1.00 72.62 93 HIS A CA 1
ATOM 770 C C . HIS A 1 93 ? -1.494 15.503 -6.294 1.00 72.62 93 HIS A C 1
ATOM 772 O O . HIS A 1 93 ? -2.042 14.459 -5.938 1.00 72.62 93 HIS A O 1
ATOM 778 N N . ARG A 1 94 ? -1.333 15.811 -7.587 1.00 69.38 94 ARG A N 1
ATOM 779 C CA . ARG A 1 94 ? -1.671 14.873 -8.658 1.00 69.38 94 ARG A CA 1
ATOM 780 C C . ARG A 1 94 ? -0.807 13.621 -8.507 1.00 69.38 94 ARG A C 1
ATOM 782 O O . ARG A 1 94 ? 0.416 13.722 -8.449 1.00 69.38 94 ARG A O 1
ATOM 789 N N . ILE A 1 95 ? -1.448 12.460 -8.446 1.00 69.31 95 ILE A N 1
ATOM 790 C CA . ILE A 1 95 ? -0.757 11.174 -8.373 1.00 69.31 95 ILE A CA 1
ATOM 791 C C . ILE A 1 95 ? -0.334 10.782 -9.785 1.00 69.31 95 ILE A C 1
ATOM 793 O O . ILE A 1 95 ? -1.175 10.637 -10.675 1.00 69.31 95 ILE A O 1
ATOM 797 N N . GLY A 1 96 ? 0.970 10.633 -9.991 1.00 71.62 96 GLY A N 1
ATOM 798 C CA . GLY A 1 96 ? 1.533 9.995 -11.171 1.00 71.62 96 GLY A CA 1
ATOM 799 C C . GLY A 1 96 ? 2.119 8.660 -10.754 1.00 71.62 96 GLY A C 1
ATOM 800 O O . GLY A 1 96 ? 3.128 8.643 -10.063 1.00 71.62 96 GLY A O 1
ATOM 801 N N . PHE A 1 97 ? 1.494 7.556 -11.157 1.00 78.62 97 PHE A N 1
ATOM 802 C CA . PHE A 1 97 ? 2.088 6.241 -10.945 1.00 78.62 97 PHE A CA 1
ATOM 803 C C . PHE A 1 97 ? 3.228 6.037 -11.941 1.00 78.62 97 PHE A C 1
ATOM 805 O O . PHE A 1 97 ? 3.007 6.112 -13.158 1.00 78.62 97 PHE A O 1
ATOM 812 N N . MET A 1 98 ? 4.431 5.775 -11.444 1.00 75.81 98 MET A N 1
ATOM 813 C CA . MET A 1 98 ? 5.568 5.451 -12.289 1.00 75.81 98 MET A CA 1
ATOM 814 C C . MET A 1 98 ? 5.447 4.020 -12.801 1.00 75.81 98 MET A C 1
ATOM 816 O O . MET A 1 98 ? 4.878 3.133 -12.161 1.00 75.81 98 MET A O 1
ATOM 820 N N . ALA A 1 99 ? 5.976 3.788 -14.003 1.00 71.62 99 ALA A N 1
ATOM 821 C CA . ALA A 1 99 ? 6.095 2.429 -14.501 1.00 71.62 99 ALA A CA 1
ATOM 822 C C . ALA A 1 99 ? 6.972 1.605 -13.549 1.00 71.62 99 ALA A C 1
ATOM 824 O O . ALA A 1 99 ? 7.968 2.137 -13.050 1.00 71.62 99 ALA A O 1
ATOM 825 N N . PRO A 1 100 ? 6.652 0.315 -13.328 1.00 68.19 100 PRO A N 1
ATOM 826 C CA . PRO A 1 100 ? 7.533 -0.576 -12.593 1.00 68.19 100 PRO A CA 1
ATOM 827 C C . PRO A 1 100 ? 8.948 -0.479 -13.171 1.00 68.19 100 PRO A C 1
ATOM 829 O O . PRO A 1 100 ? 9.161 -0.734 -14.359 1.00 68.19 100 PRO A O 1
ATOM 832 N N . GLY A 1 101 ? 9.899 -0.046 -12.342 1.00 62.38 101 GLY A N 1
ATOM 833 C CA . GLY A 1 101 ? 11.290 0.094 -12.754 1.00 62.38 101 GLY A CA 1
ATOM 834 C C . GLY A 1 101 ? 11.886 -1.248 -13.181 1.00 62.38 101 GLY A C 1
ATOM 835 O O . GLY A 1 101 ? 11.422 -2.314 -12.770 1.00 62.38 101 GLY A O 1
ATOM 836 N N . ALA A 1 102 ? 12.939 -1.203 -14.000 1.00 54.59 102 ALA A N 1
ATOM 837 C CA . ALA A 1 102 ? 13.728 -2.395 -14.283 1.00 54.59 102 ALA A CA 1
ATOM 838 C C . ALA A 1 102 ? 14.300 -2.929 -12.965 1.00 54.59 102 ALA A C 1
ATOM 840 O O . ALA A 1 102 ? 15.057 -2.207 -12.315 1.00 54.59 102 ALA A O 1
ATOM 841 N N . MET A 1 103 ? 13.959 -4.171 -12.601 1.00 51.12 103 MET A N 1
ATOM 842 C CA . MET A 1 103 ? 14.563 -4.809 -11.435 1.00 51.12 103 MET A CA 1
ATOM 843 C C . MET A 1 103 ? 16.058 -4.979 -11.684 1.00 51.12 103 MET A C 1
ATOM 845 O O . MET A 1 103 ? 16.467 -5.796 -12.512 1.00 51.12 103 MET A O 1
ATOM 849 N N . ARG A 1 104 ? 16.874 -4.150 -11.035 1.00 38.75 104 ARG A N 1
ATOM 850 C CA . ARG A 1 104 ? 18.331 -4.204 -11.146 1.00 38.75 104 ARG A CA 1
ATOM 851 C C . ARG A 1 104 ? 18.868 -4.755 -9.839 1.00 38.75 104 ARG A C 1
ATOM 853 O O . ARG A 1 104 ? 18.914 -4.052 -8.833 1.00 38.75 104 ARG A O 1
ATOM 860 N N . HIS A 1 105 ? 19.311 -6.010 -9.897 1.00 36.84 105 HIS A N 1
ATOM 861 C CA . HIS A 1 105 ? 20.138 -6.605 -8.857 1.00 36.84 105 HIS A CA 1
ATOM 862 C C . HIS A 1 105 ? 21.316 -5.675 -8.530 1.00 36.84 105 HIS A C 1
ATOM 864 O O . HIS A 1 105 ? 22.016 -5.219 -9.437 1.00 36.84 105 HIS A O 1
ATOM 870 N N . ALA A 1 106 ? 21.499 -5.405 -7.240 1.00 36.88 106 ALA A N 1
ATOM 871 C CA . ALA A 1 106 ? 22.804 -5.078 -6.683 1.00 36.88 106 ALA A CA 1
ATOM 872 C C . ALA A 1 106 ? 23.492 -6.386 -6.287 1.00 36.88 106 ALA A C 1
ATOM 874 O O . ALA A 1 106 ? 22.764 -7.285 -5.796 1.00 36.88 106 ALA A O 1
#

Sequence (106 aa):
MELIIGAVFNKYMGFSSAPDVLPFKRFQAYWEFTDKNKYKAGINNKDILAQVDDIKDDRIKFAEKLLHYFPSRDNYQEFLELILMFIGKTPSHRIGFMAPGAMRHA

Foldseek 3Di:
DCVVVQVVCCVPVNHDDRVPPVVLVVCLVCVVVDDPVDDAALCVDVVSCVVCVVPLVVLLVVLVVCCVPPVPDVVSNLVSQNSCRNSPHDDPDDDDDDRDDDPDDD

Organism: Araneus ventricosus (NCBI:txid182803)

Secondary structure (DSSP, 8-state):
-HHHHHHHHHHHH----TT--HHHHHHHHHTTTS-TT----GGGSHHHHHHHTTTHHHHHHHHHHHHHH-TT-HHHHHHHHHHHHHTTPPPSS---PPPPPP----

pLDDT: mean 76.37, std 14.57, range [36.84, 94.56]